Protein AF-A0A917SMG3-F1 (afdb_monomer_lite)

Secondary structure (DSSP, 8-state):
--HHHHHHHHHHHHHHHHHHHHHHHHHHHHHHHHHHHHHHHHHHHHHHHHHHHHHHHHHHHHHHHHHHHHHHTTTS-HHHHHHHHHHHHHHHHHHHHHHHHHHHHHSPPSS-HHHHHHHHHHHHHHHH-

Sequence (129 aa):
MSSTEAGSATSDLLRSLTDTVGALLRQEIGKARDEMTGKARQAGGGLALLGGATALGAMAAGTGAALVLRLFDRFLPPRLAAVVVTAAFSAGAVGLSTAGIRQLRELPPLMPDRTIRDIRDDIDAARQA

pLDDT: mean 86.5, std 11.53, range [49.97, 97.88]

Structure (mmCIF, N/CA/C/O backbone):
data_AF-A0A917SMG3-F1
#
_entry.id   AF-A0A917SMG3-F1
#
loop_
_atom_site.group_PDB
_atom_site.id
_atom_site.type_symbol
_atom_site.label_atom_id
_atom_site.label_alt_id
_atom_site.label_comp_id
_atom_site.label_asym_id
_atom_site.label_entity_id
_atom_site.label_seq_id
_atom_site.pdbx_PDB_ins_code
_atom_site.Cartn_x
_atom_site.Cartn_y
_atom_site.Cartn_z
_atom_site.occupancy
_atom_site.B_iso_or_equiv
_atom_site.auth_seq_id
_atom_site.auth_comp_id
_atom_site.auth_asym_id
_atom_site.auth_atom_id
_atom_site.pdbx_PDB_model_num
ATOM 1 N N . MET A 1 1 ? -44.602 17.290 58.358 1.00 49.97 1 MET A N 1
ATOM 2 C CA . MET A 1 1 ? -43.160 17.211 58.026 1.00 49.97 1 MET A CA 1
ATOM 3 C C . MET A 1 1 ? -42.833 15.907 57.278 1.00 49.97 1 MET A C 1
ATOM 5 O O . MET A 1 1 ? -41.767 15.358 57.488 1.00 49.97 1 MET A O 1
ATOM 9 N N . SER A 1 2 ? -43.709 15.409 56.388 1.00 52.06 2 SER A N 1
ATOM 10 C CA . SER A 1 2 ? -43.557 14.063 55.783 1.00 52.06 2 SER A CA 1
ATOM 11 C C . SER A 1 2 ? -43.309 14.073 54.267 1.00 52.06 2 SER A C 1
ATOM 13 O O . SER A 1 2 ? -43.028 13.036 53.684 1.00 52.06 2 SER A O 1
ATOM 15 N N . SER A 1 3 ? -43.369 15.236 53.614 1.00 54.00 3 SER A N 1
ATOM 16 C CA . SER A 1 3 ? -43.198 15.367 52.158 1.00 54.00 3 SER A CA 1
ATOM 17 C C . SER A 1 3 ? -41.729 15.492 51.721 1.00 54.00 3 SER A C 1
ATOM 19 O O . SER A 1 3 ? -41.426 15.350 50.541 1.00 54.00 3 SER A O 1
ATOM 21 N N . THR A 1 4 ? -40.815 15.757 52.660 1.00 57.03 4 THR A N 1
ATOM 22 C CA . THR A 1 4 ? -39.386 15.989 52.384 1.00 57.03 4 THR A CA 1
ATOM 23 C C . THR A 1 4 ? -38.580 14.683 52.290 1.00 57.03 4 THR A C 1
ATOM 25 O O . THR A 1 4 ? -37.630 14.622 51.518 1.00 57.03 4 THR A O 1
ATOM 28 N N . GLU A 1 5 ? -38.982 13.611 52.986 1.00 59.31 5 GLU A N 1
ATOM 29 C CA . GLU A 1 5 ? -38.285 12.308 52.929 1.00 59.31 5 GLU A CA 1
ATOM 30 C C . GLU A 1 5 ? -38.557 11.529 51.634 1.00 59.31 5 GLU A C 1
ATOM 32 O O . GLU A 1 5 ? -37.645 10.935 51.063 1.00 59.31 5 GLU A O 1
ATOM 37 N N . ALA A 1 6 ? -39.785 11.586 51.103 1.00 62.12 6 ALA A N 1
ATOM 38 C CA . ALA A 1 6 ? -40.131 10.911 49.847 1.00 62.12 6 ALA A CA 1
ATOM 39 C C . ALA A 1 6 ? -39.347 11.470 48.638 1.00 62.12 6 ALA A C 1
ATOM 41 O O . ALA A 1 6 ? -38.980 10.728 47.722 1.00 62.12 6 ALA A O 1
ATOM 42 N N . GLY A 1 7 ? -39.049 12.776 48.655 1.00 65.19 7 GLY A N 1
ATOM 43 C CA . GLY A 1 7 ? -38.216 13.430 47.644 1.00 65.19 7 GLY A CA 1
ATOM 44 C C . GLY A 1 7 ? -36.745 13.005 47.711 1.00 65.19 7 GLY A C 1
ATOM 45 O O . GLY A 1 7 ? -36.126 12.799 46.668 1.00 65.19 7 GLY A O 1
ATOM 46 N N . SER A 1 8 ? -36.201 12.806 48.919 1.00 71.06 8 SER A N 1
ATOM 47 C CA . SER A 1 8 ? -34.814 12.353 49.104 1.00 71.06 8 SER A CA 1
ATOM 48 C C . SER A 1 8 ? -34.636 10.898 48.658 1.00 71.06 8 SER A C 1
ATOM 50 O O . SER A 1 8 ? -33.739 10.628 47.860 1.00 71.06 8 SER A O 1
ATOM 52 N N . ALA A 1 9 ? -35.544 9.997 49.054 1.00 76.94 9 ALA A N 1
ATOM 53 C CA . ALA A 1 9 ? -35.483 8.577 48.697 1.00 76.94 9 ALA A CA 1
ATOM 54 C C . ALA A 1 9 ? -35.582 8.334 47.179 1.00 76.94 9 ALA A C 1
ATOM 56 O O . ALA A 1 9 ? -34.883 7.483 46.627 1.00 76.94 9 ALA A O 1
ATOM 57 N N . THR A 1 10 ? -36.409 9.119 46.478 1.00 82.00 10 THR A N 1
ATOM 58 C CA . THR A 1 10 ? -36.508 9.057 45.010 1.00 82.00 10 THR A CA 1
ATOM 59 C C . THR A 1 10 ? -35.221 9.554 44.342 1.00 82.00 10 THR A C 1
ATOM 61 O O . THR A 1 10 ? -34.782 8.976 43.347 1.00 82.00 10 THR A O 1
ATOM 64 N N . SER A 1 11 ? -34.577 10.587 44.900 1.00 80.88 11 SER A N 1
ATOM 65 C CA . SER A 1 11 ? -33.303 11.101 44.380 1.00 80.88 11 SER A CA 1
ATOM 66 C C . SER A 1 11 ? -32.133 10.131 44.599 1.00 80.88 11 SER A C 1
ATOM 68 O O . SER A 1 11 ? -31.287 9.991 43.714 1.00 80.88 11 SER A O 1
ATOM 70 N N . ASP A 1 12 ? -32.125 9.403 45.721 1.00 80.62 12 ASP A N 1
ATOM 71 C CA . ASP A 1 12 ? -31.085 8.422 46.052 1.00 80.62 12 ASP A CA 1
ATOM 72 C C . ASP A 1 12 ? -31.166 7.172 45.165 1.00 80.62 12 ASP A C 1
ATOM 74 O O . ASP A 1 12 ? -30.139 6.672 44.700 1.00 80.62 12 ASP A O 1
ATOM 78 N N . LEU A 1 13 ? -32.377 6.707 44.837 1.00 85.44 13 LEU A N 1
ATOM 79 C CA . LEU A 1 13 ? -32.584 5.627 43.864 1.00 85.44 13 LEU A CA 1
ATOM 80 C C . LEU A 1 13 ? -32.122 6.027 42.457 1.00 85.44 13 LEU A C 1
ATOM 82 O O . LEU A 1 13 ? -31.454 5.244 41.779 1.00 85.44 13 LEU A O 1
ATOM 86 N N . LEU A 1 14 ? -32.431 7.255 42.029 1.00 84.50 14 LEU A N 1
ATOM 87 C CA . LEU A 1 14 ? -32.002 7.777 40.729 1.00 84.50 14 LEU A CA 1
ATOM 88 C C . LEU A 1 14 ? -30.473 7.876 40.642 1.00 84.50 14 LEU A C 1
ATOM 90 O O . LEU A 1 14 ? -29.874 7.520 39.623 1.00 84.50 14 LEU A O 1
ATOM 94 N N . ARG A 1 15 ? -29.836 8.321 41.729 1.00 82.56 15 ARG A N 1
ATOM 95 C CA . ARG A 1 15 ? -28.379 8.401 41.848 1.00 82.56 15 ARG A CA 1
ATOM 96 C C . ARG A 1 15 ? -27.739 7.010 41.827 1.00 82.56 15 ARG A C 1
ATOM 98 O O . ARG A 1 15 ? -26.821 6.795 41.044 1.00 82.56 15 ARG A O 1
ATOM 105 N N . SER A 1 16 ? -28.280 6.048 42.575 1.00 83.31 16 SER A N 1
ATOM 106 C CA . SER A 1 16 ? -27.791 4.661 42.596 1.00 83.31 16 SER A CA 1
ATOM 107 C C . SER A 1 16 ? -27.931 3.951 41.240 1.00 83.31 16 SER A C 1
ATOM 109 O O . SER A 1 16 ? -27.005 3.260 40.801 1.00 83.31 16 SER A O 1
ATOM 111 N N . LEU A 1 17 ? -29.045 4.161 40.529 1.00 84.19 17 LEU A N 1
ATOM 112 C CA . LEU A 1 17 ? -29.247 3.621 39.181 1.00 84.19 17 LEU A CA 1
ATOM 113 C C . LEU A 1 17 ? -28.251 4.235 38.186 1.00 84.19 17 LEU A C 1
ATOM 115 O O . LEU A 1 17 ? -27.635 3.512 37.405 1.00 84.19 17 LEU A O 1
ATOM 119 N N . THR A 1 18 ? -28.051 5.554 38.251 1.00 86.56 18 THR A N 1
ATOM 120 C CA .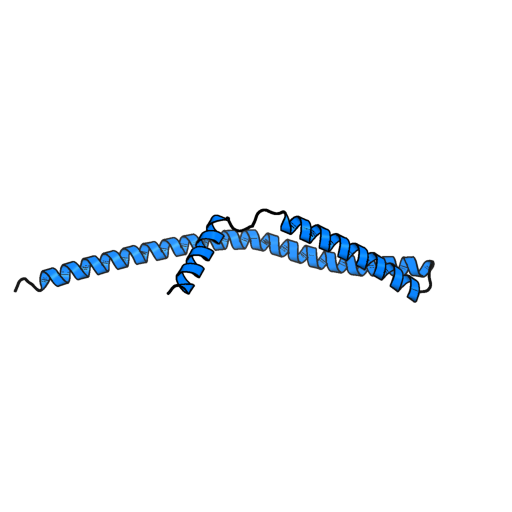 THR A 1 18 ? -27.090 6.272 37.396 1.00 86.56 18 THR A CA 1
ATOM 121 C C . THR A 1 18 ? -25.656 5.808 37.653 1.00 86.56 18 THR A C 1
ATOM 123 O O . THR A 1 18 ? -24.906 5.572 36.704 1.00 86.56 18 THR A O 1
ATOM 126 N N . ASP A 1 19 ? -25.286 5.603 38.917 1.00 87.88 19 ASP A N 1
ATOM 127 C CA . ASP A 1 19 ? -23.966 5.095 39.294 1.00 87.88 19 ASP A CA 1
ATOM 128 C C . ASP A 1 19 ? -23.758 3.648 38.818 1.00 87.88 19 ASP A C 1
ATOM 130 O O . ASP A 1 19 ? -22.692 3.319 38.293 1.00 87.88 19 ASP A O 1
ATOM 134 N N . THR A 1 20 ? -24.787 2.800 38.904 1.00 85.19 20 THR A N 1
ATOM 135 C CA . THR A 1 20 ? -24.730 1.401 38.440 1.00 85.19 20 THR A CA 1
ATOM 136 C C . THR A 1 20 ? -24.607 1.311 36.918 1.00 85.19 20 THR A C 1
ATOM 138 O O . THR A 1 20 ? -23.744 0.597 36.403 1.00 85.19 20 THR A O 1
ATOM 141 N N . VAL A 1 21 ? -25.421 2.075 36.181 1.00 86.88 21 VAL A N 1
ATOM 142 C CA . VAL A 1 21 ? -25.337 2.159 34.714 1.00 86.88 21 VAL A CA 1
ATOM 143 C C . VAL A 1 21 ? -23.982 2.732 34.292 1.00 86.88 21 VAL A C 1
ATOM 145 O O . VAL A 1 21 ? -23.343 2.203 33.383 1.00 86.88 21 VAL A O 1
ATOM 148 N N . GLY A 1 22 ? -23.486 3.756 34.991 1.00 90.88 22 GLY A N 1
ATOM 149 C CA . GLY A 1 22 ? -22.168 4.336 34.744 1.00 90.88 22 GLY A CA 1
ATOM 150 C C . GLY A 1 22 ? -21.003 3.386 35.049 1.00 90.88 22 GLY A C 1
ATOM 151 O O . GLY A 1 22 ? -19.952 3.490 34.409 1.00 90.88 22 GLY A O 1
ATOM 152 N N . ALA A 1 23 ? -21.157 2.470 36.008 1.00 89.75 23 ALA A N 1
ATOM 153 C CA . ALA A 1 23 ? -20.173 1.431 36.309 1.00 89.75 23 ALA A CA 1
ATOM 154 C C . ALA A 1 23 ? -20.155 0.338 35.227 1.00 89.75 23 ALA A C 1
ATOM 156 O O . ALA A 1 23 ? -19.084 0.002 34.718 1.00 89.75 23 ALA A O 1
ATOM 157 N N . LEU A 1 24 ? -21.331 -0.140 34.808 1.00 91.62 24 LEU A N 1
ATOM 158 C CA . LEU A 1 24 ? -21.485 -1.103 33.711 1.00 91.62 24 LEU A CA 1
ATOM 159 C C . LEU A 1 24 ? -20.918 -0.563 32.396 1.00 91.62 24 LEU A C 1
ATOM 161 O O . LEU A 1 24 ? -20.173 -1.256 31.706 1.00 91.62 24 LEU A O 1
ATOM 165 N N . LEU A 1 25 ? -21.207 0.700 32.074 1.00 92.44 25 LEU A N 1
ATOM 166 C CA . LEU A 1 25 ? -20.725 1.319 30.842 1.00 92.44 25 LEU A CA 1
ATOM 167 C C . LEU A 1 25 ? -19.193 1.392 30.810 1.00 92.44 25 LEU A C 1
ATOM 169 O O . LEU A 1 25 ? -18.574 1.077 29.798 1.00 92.44 25 LEU A O 1
ATOM 173 N N . ARG A 1 26 ? -18.561 1.758 31.932 1.00 93.38 26 ARG A N 1
ATOM 174 C CA . ARG A 1 26 ? -17.094 1.770 32.052 1.00 93.38 26 ARG A CA 1
ATOM 175 C C . ARG A 1 26 ? -16.491 0.379 31.893 1.00 93.38 26 ARG A C 1
ATOM 177 O O . ARG A 1 26 ? -15.435 0.253 31.275 1.00 93.38 26 ARG A O 1
ATOM 184 N N . GLN A 1 27 ? -17.155 -0.645 32.418 1.00 94.12 27 GLN A N 1
ATOM 185 C CA . GLN A 1 27 ? -16.721 -2.030 32.274 1.00 94.12 27 GLN A CA 1
ATOM 186 C C . GLN A 1 27 ? -16.803 -2.500 30.816 1.00 94.12 27 GLN A C 1
ATOM 188 O O . GLN A 1 27 ? -15.833 -3.061 30.304 1.00 94.12 27 GLN A O 1
ATOM 193 N N . GLU A 1 28 ? -17.912 -2.224 30.130 1.00 93.00 28 GLU A N 1
ATOM 194 C CA . GLU A 1 28 ? -18.095 -2.633 28.735 1.00 93.00 28 GLU A CA 1
ATOM 195 C C . GLU A 1 28 ? -17.147 -1.873 27.797 1.00 93.00 28 GLU A C 1
ATOM 197 O O . GLU A 1 28 ? -16.544 -2.474 26.910 1.00 93.00 28 GLU A O 1
ATOM 202 N N . ILE A 1 29 ? -16.913 -0.577 28.051 1.00 94.00 29 ILE A N 1
ATOM 203 C CA . ILE A 1 29 ? -15.891 0.210 27.341 1.00 94.00 29 ILE A CA 1
ATOM 204 C C . ILE A 1 29 ? -14.496 -0.382 27.571 1.00 94.00 29 ILE A C 1
ATOM 206 O O . ILE A 1 29 ? -13.716 -0.485 26.625 1.00 94.00 29 ILE A O 1
ATOM 210 N N . GLY A 1 30 ? -14.170 -0.784 28.804 1.00 94.25 30 GLY A N 1
ATOM 211 C CA . GLY A 1 30 ? -12.898 -1.437 29.118 1.00 94.25 30 GLY A CA 1
ATOM 212 C C . GLY A 1 30 ? -12.712 -2.732 28.328 1.00 94.25 30 GLY A C 1
ATOM 213 O O . GLY A 1 30 ? -11.704 -2.907 27.645 1.00 94.25 30 GLY A O 1
ATOM 214 N N . LYS A 1 31 ? -13.731 -3.593 28.327 1.00 93.50 31 LYS A N 1
ATOM 215 C CA . LYS A 1 31 ? -13.721 -4.863 27.595 1.00 93.50 31 LYS A CA 1
ATOM 216 C C . LYS A 1 31 ? -13.616 -4.664 26.080 1.00 93.50 31 LYS A C 1
ATOM 218 O O . LYS A 1 31 ? -12.797 -5.314 25.431 1.00 93.50 31 LYS A O 1
ATOM 223 N N . ALA A 1 32 ? -14.395 -3.736 25.523 1.00 93.44 32 ALA A N 1
ATOM 224 C CA . ALA A 1 32 ? -14.329 -3.383 24.109 1.00 93.44 32 ALA A CA 1
ATOM 225 C C . ALA A 1 32 ? -12.943 -2.839 23.736 1.00 93.44 32 ALA A C 1
ATOM 227 O O . ALA A 1 32 ? -12.394 -3.209 22.699 1.00 93.44 32 ALA A O 1
ATOM 228 N N . ARG A 1 33 ? -12.338 -2.010 24.596 1.00 92.56 33 ARG A N 1
ATOM 229 C CA . ARG A 1 33 ? -10.985 -1.481 24.388 1.00 92.56 33 ARG A CA 1
ATOM 230 C C . ARG A 1 33 ? -9.940 -2.592 24.359 1.00 92.56 33 ARG A C 1
ATOM 232 O O . ARG A 1 33 ? -9.069 -2.564 23.488 1.00 92.56 33 ARG A O 1
ATOM 239 N N . ASP A 1 34 ? -10.022 -3.556 25.265 1.00 94.38 34 ASP A N 1
ATOM 240 C CA . ASP A 1 34 ? -9.079 -4.675 25.317 1.00 94.38 34 ASP A CA 1
ATOM 241 C C . ASP A 1 34 ? -9.215 -5.575 24.083 1.00 94.38 34 ASP A C 1
ATOM 243 O O . ASP A 1 34 ? -8.213 -5.899 23.437 1.00 94.38 34 ASP A O 1
ATOM 247 N N . GLU A 1 35 ? -10.448 -5.897 23.679 1.00 92.50 35 GLU A N 1
ATOM 248 C CA . GLU A 1 35 ? -10.705 -6.688 22.472 1.00 92.50 35 GLU A CA 1
ATOM 249 C C . GLU A 1 35 ? -10.251 -5.952 21.202 1.00 92.50 35 GLU A C 1
ATOM 251 O O . GLU A 1 35 ? -9.568 -6.535 20.352 1.00 92.50 35 GLU A O 1
ATOM 256 N N . MET A 1 36 ? -10.565 -4.658 21.079 1.00 92.44 36 MET A N 1
ATOM 257 C CA . MET A 1 36 ? -10.115 -3.833 19.956 1.00 92.44 36 MET A CA 1
ATOM 258 C C . MET A 1 36 ? -8.593 -3.718 19.919 1.00 92.44 36 MET A C 1
ATOM 260 O O . MET A 1 36 ? -8.015 -3.793 18.838 1.00 92.44 36 MET A O 1
ATOM 264 N N . THR A 1 37 ? -7.926 -3.589 21.066 1.00 90.12 37 THR A N 1
ATOM 265 C CA . THR A 1 37 ? -6.457 -3.529 21.134 1.00 90.12 37 THR A CA 1
ATOM 266 C C . THR A 1 37 ? -5.835 -4.863 20.723 1.00 90.12 37 THR A C 1
ATOM 268 O O . THR A 1 37 ? -4.862 -4.878 19.966 1.00 90.12 37 THR A O 1
ATOM 271 N N . GLY A 1 38 ? -6.417 -5.988 21.152 1.00 88.56 38 GLY A N 1
ATOM 272 C CA . GLY A 1 38 ? -6.011 -7.326 20.716 1.00 88.56 38 GLY A CA 1
ATOM 273 C C . GLY A 1 38 ? -6.141 -7.504 19.201 1.00 88.56 38 GLY A C 1
ATOM 274 O O . GLY A 1 38 ? -5.164 -7.857 18.533 1.00 88.56 38 GLY A O 1
ATOM 275 N N . LYS A 1 39 ? -7.310 -7.161 18.641 1.00 87.81 39 LYS A N 1
ATOM 276 C CA . LYS A 1 39 ? -7.569 -7.192 17.191 1.00 87.81 39 LYS A CA 1
ATOM 277 C C . LYS A 1 39 ? -6.641 -6.253 16.422 1.00 87.81 39 LYS A C 1
ATOM 279 O O . LYS A 1 39 ? -6.079 -6.655 15.407 1.00 87.81 39 LYS A O 1
ATOM 284 N N . ALA A 1 40 ? -6.422 -5.036 16.919 1.00 87.31 40 ALA A N 1
ATOM 285 C CA . ALA A 1 40 ? -5.536 -4.055 16.301 1.00 87.31 40 ALA A CA 1
ATOM 286 C C . ALA A 1 40 ? -4.078 -4.521 16.297 1.00 87.31 40 ALA A C 1
ATOM 288 O O . ALA A 1 40 ? -3.378 -4.322 15.310 1.00 87.31 40 ALA A O 1
ATOM 289 N N . ARG A 1 41 ? -3.610 -5.179 17.362 1.00 87.62 41 ARG A N 1
ATOM 290 C CA . ARG A 1 41 ? -2.238 -5.699 17.438 1.00 87.62 41 ARG A CA 1
ATOM 291 C C . ARG A 1 41 ? -2.033 -6.893 16.505 1.00 87.62 41 ARG A C 1
ATOM 293 O O . ARG A 1 41 ? -1.006 -6.965 15.832 1.00 87.62 41 ARG A O 1
ATOM 300 N N . GLN A 1 42 ? -3.021 -7.784 16.421 1.00 87.00 42 GLN A N 1
ATOM 301 C CA . GLN A 1 42 ? -2.998 -8.922 15.502 1.00 87.00 42 GLN A CA 1
ATOM 302 C C . GLN A 1 42 ? -3.066 -8.471 14.034 1.00 87.00 42 GLN A C 1
ATOM 304 O O . GLN A 1 42 ? -2.252 -8.905 13.220 1.00 87.00 42 GLN A O 1
ATOM 309 N N . ALA A 1 43 ? -3.977 -7.553 13.703 1.00 88.94 43 ALA A N 1
ATOM 310 C CA . ALA A 1 43 ? -4.077 -6.972 12.365 1.00 88.94 43 ALA A CA 1
ATOM 311 C C . ALA A 1 43 ? -2.852 -6.106 12.021 1.00 88.94 43 ALA A C 1
ATOM 313 O O . ALA A 1 43 ? -2.355 -6.151 10.897 1.00 88.94 43 ALA A O 1
ATOM 314 N N . GLY A 1 44 ? -2.324 -5.362 12.995 1.00 88.25 44 GLY A N 1
ATOM 315 C CA . GLY A 1 44 ? -1.181 -4.465 12.836 1.00 88.25 44 GLY A CA 1
ATOM 316 C C . GLY A 1 44 ? 0.099 -5.188 12.429 1.00 88.25 44 GLY A C 1
ATOM 317 O O . GLY A 1 44 ? 0.817 -4.700 11.561 1.00 88.25 44 GLY A O 1
ATOM 318 N N . GLY A 1 45 ? 0.356 -6.381 12.979 1.00 92.38 45 GLY A N 1
ATOM 319 C CA . GLY A 1 45 ? 1.484 -7.215 12.550 1.00 92.38 45 GLY A CA 1
ATOM 320 C C . GLY A 1 45 ? 1.380 -7.629 11.078 1.00 92.38 45 GLY A C 1
ATOM 321 O O . GLY A 1 45 ? 2.344 -7.492 10.326 1.00 92.38 45 GLY A O 1
ATOM 322 N N . GLY A 1 46 ? 0.192 -8.060 10.644 1.00 88.25 46 GLY A N 1
ATOM 323 C CA . GLY A 1 46 ? -0.070 -8.393 9.241 1.00 88.25 46 GLY A CA 1
ATOM 324 C C . GLY A 1 46 ? 0.093 -7.188 8.312 1.00 88.25 46 GLY A C 1
ATOM 325 O O . GLY A 1 46 ? 0.779 -7.281 7.297 1.00 88.25 46 GLY A O 1
ATOM 326 N N . LEU A 1 47 ? -0.462 -6.033 8.688 1.00 93.44 47 LEU A N 1
ATOM 327 C CA . LEU A 1 47 ? -0.321 -4.786 7.930 1.00 93.44 47 LEU A CA 1
ATOM 328 C C . LEU A 1 47 ? 1.139 -4.325 7.827 1.00 93.44 47 LEU A C 1
ATOM 330 O O . LEU A 1 47 ? 1.557 -3.879 6.761 1.00 93.44 47 LEU A O 1
ATOM 334 N N . ALA A 1 48 ? 1.932 -4.474 8.891 1.00 92.38 48 ALA A N 1
ATOM 335 C CA . ALA A 1 48 ? 3.355 -4.144 8.871 1.00 92.38 48 ALA A CA 1
ATOM 336 C C . ALA A 1 48 ? 4.138 -5.045 7.902 1.00 92.38 48 ALA A C 1
ATOM 338 O O . ALA A 1 48 ? 4.946 -4.547 7.116 1.00 92.38 48 ALA A O 1
ATOM 339 N N . LEU A 1 49 ? 3.866 -6.355 7.908 1.00 95.56 49 LEU A N 1
ATOM 340 C CA . LEU A 1 49 ? 4.478 -7.300 6.968 1.00 95.56 49 LEU A CA 1
ATOM 341 C C . LEU A 1 49 ? 4.086 -6.991 5.520 1.00 95.56 49 LEU A C 1
ATOM 343 O O . LEU A 1 49 ? 4.955 -6.961 4.651 1.00 95.56 49 LEU A O 1
ATOM 347 N N . LEU A 1 50 ? 2.807 -6.709 5.259 1.00 95.12 50 LEU A N 1
ATOM 348 C CA . LEU A 1 50 ? 2.335 -6.314 3.928 1.00 95.12 50 LEU A CA 1
ATOM 349 C C . LEU A 1 50 ? 2.951 -4.984 3.475 1.00 95.12 50 LEU A C 1
ATOM 351 O O . LEU A 1 50 ? 3.334 -4.854 2.312 1.00 95.12 50 LEU A O 1
ATOM 355 N N . GLY A 1 51 ? 3.112 -4.023 4.386 1.00 96.00 51 GLY A N 1
ATOM 356 C CA . GLY A 1 51 ? 3.821 -2.772 4.121 1.00 96.00 51 GLY A CA 1
ATOM 357 C C . GLY A 1 51 ? 5.281 -3.014 3.729 1.00 96.00 51 GLY A C 1
ATOM 358 O O . GLY A 1 51 ? 5.736 -2.517 2.698 1.00 96.00 51 GLY A O 1
ATOM 359 N N . GLY A 1 52 ? 5.996 -3.845 4.493 1.00 97.12 52 GLY A N 1
ATOM 360 C CA . GLY A 1 52 ? 7.375 -4.236 4.189 1.00 97.12 52 GLY A CA 1
ATOM 361 C C . GLY A 1 52 ? 7.506 -4.986 2.858 1.00 97.12 52 GLY A C 1
ATOM 362 O O . GLY A 1 52 ? 8.370 -4.657 2.045 1.00 97.12 52 GLY A O 1
ATOM 363 N N . ALA A 1 53 ? 6.612 -5.941 2.593 1.00 96.44 53 ALA A N 1
ATOM 364 C CA . ALA A 1 53 ? 6.566 -6.677 1.332 1.00 96.44 53 ALA A CA 1
ATOM 365 C C . ALA A 1 53 ? 6.290 -5.752 0.138 1.00 96.44 53 ALA A C 1
ATOM 367 O O . ALA A 1 53 ? 6.928 -5.890 -0.902 1.00 96.44 53 ALA A O 1
ATOM 368 N N . THR A 1 54 ? 5.400 -4.770 0.301 1.00 96.50 54 THR A N 1
ATOM 369 C CA . THR A 1 54 ? 5.118 -3.760 -0.730 1.00 96.50 54 THR A CA 1
ATOM 370 C C . THR A 1 54 ? 6.353 -2.909 -1.022 1.00 96.50 54 THR A C 1
ATOM 372 O O . THR A 1 54 ? 6.689 -2.701 -2.186 1.00 96.50 54 THR A O 1
ATOM 375 N N . ALA A 1 55 ? 7.073 -2.461 0.011 1.00 97.75 55 ALA A N 1
ATOM 376 C CA . ALA A 1 55 ? 8.293 -1.671 -0.155 1.00 97.75 55 ALA A CA 1
ATOM 377 C C . ALA A 1 55 ? 9.403 -2.459 -0.874 1.00 97.75 55 ALA A C 1
ATOM 379 O O . ALA A 1 55 ? 9.979 -1.972 -1.849 1.00 97.75 55 ALA A O 1
ATOM 380 N N . LEU A 1 56 ? 9.669 -3.695 -0.440 1.00 97.88 56 LEU A N 1
ATOM 381 C CA . LEU A 1 56 ? 10.649 -4.573 -1.088 1.00 97.88 56 LEU A CA 1
ATOM 382 C C . LEU A 1 56 ? 10.233 -4.928 -2.520 1.00 97.88 56 LEU A C 1
ATOM 384 O O . LEU A 1 56 ? 11.064 -4.898 -3.426 1.00 97.88 56 LEU A O 1
ATOM 388 N N . GLY A 1 57 ? 8.947 -5.203 -2.739 1.00 97.06 57 GLY A N 1
ATOM 389 C CA . GLY A 1 57 ? 8.381 -5.455 -4.061 1.00 97.06 57 GLY A CA 1
ATOM 390 C C . GLY A 1 57 ? 8.553 -4.264 -5.005 1.00 97.06 57 GLY A C 1
ATOM 391 O O . GLY A 1 57 ? 8.939 -4.455 -6.155 1.00 97.06 57 GLY A O 1
ATOM 392 N N . ALA A 1 58 ? 8.359 -3.034 -4.520 1.00 95.62 58 ALA A N 1
ATOM 393 C CA . ALA A 1 58 ? 8.581 -1.822 -5.306 1.00 95.62 58 ALA A CA 1
ATOM 394 C C . ALA A 1 58 ? 10.060 -1.643 -5.691 1.00 95.62 58 ALA A C 1
ATOM 396 O O . ALA A 1 58 ? 10.362 -1.329 -6.844 1.00 95.62 58 ALA A O 1
ATOM 397 N N . MET A 1 59 ? 10.989 -1.900 -4.762 1.00 97.06 59 MET A N 1
ATOM 398 C CA . MET A 1 59 ? 12.426 -1.873 -5.066 1.00 97.06 59 MET A CA 1
ATOM 399 C C . MET A 1 59 ? 12.806 -2.941 -6.097 1.00 97.06 59 MET A C 1
ATOM 401 O O . MET A 1 59 ? 13.506 -2.632 -7.060 1.00 97.06 59 MET A O 1
ATOM 405 N N . ALA A 1 60 ? 12.314 -4.172 -5.930 1.00 97.12 60 ALA A N 1
ATOM 406 C CA . ALA A 1 60 ? 12.549 -5.270 -6.866 1.00 97.12 60 ALA A CA 1
ATOM 407 C C . ALA A 1 60 ? 11.960 -4.985 -8.258 1.00 97.12 60 ALA A C 1
ATOM 409 O O . ALA A 1 60 ? 12.593 -5.281 -9.270 1.00 97.12 60 ALA A O 1
ATOM 410 N N . ALA A 1 61 ? 10.780 -4.364 -8.328 1.00 95.19 61 ALA A N 1
ATOM 411 C CA . ALA A 1 61 ? 10.181 -3.940 -9.590 1.00 95.19 61 ALA A CA 1
ATOM 412 C C . ALA A 1 61 ? 11.032 -2.867 -10.288 1.00 95.19 61 ALA A C 1
ATOM 414 O O . ALA A 1 61 ? 11.270 -2.963 -11.491 1.00 95.19 61 ALA A O 1
ATOM 415 N N . GLY A 1 62 ? 11.542 -1.881 -9.542 1.00 95.19 62 GLY A N 1
ATOM 416 C CA . GLY A 1 62 ? 12.413 -0.834 -10.082 1.00 95.19 62 GLY A CA 1
ATOM 417 C C . GLY A 1 62 ? 13.744 -1.376 -10.611 1.00 95.19 62 GLY A C 1
ATOM 418 O O . GLY A 1 62 ? 14.133 -1.076 -11.743 1.00 95.19 62 GLY A O 1
ATOM 419 N N . THR A 1 63 ? 14.432 -2.215 -9.831 1.00 96.12 63 THR A N 1
ATOM 420 C CA . THR A 1 63 ? 15.697 -2.835 -10.264 1.00 96.12 63 THR A CA 1
ATOM 421 C C . THR A 1 63 ? 15.483 -3.823 -11.411 1.00 96.12 63 THR A C 1
ATOM 423 O O . THR A 1 63 ? 16.277 -3.847 -12.352 1.00 96.12 63 THR A O 1
ATOM 426 N N . GLY A 1 64 ? 14.379 -4.574 -11.396 1.00 96.12 64 GLY A N 1
ATOM 427 C CA . GLY A 1 64 ? 13.971 -5.458 -12.486 1.00 96.12 64 GLY A CA 1
ATOM 428 C C . GLY A 1 64 ? 13.680 -4.705 -13.786 1.00 96.12 64 GLY A C 1
ATOM 429 O O . GLY A 1 64 ? 14.166 -5.104 -14.843 1.00 96.12 64 GLY A O 1
ATOM 430 N N . ALA A 1 65 ? 12.962 -3.580 -13.727 1.00 94.38 65 ALA A N 1
ATOM 431 C CA . ALA A 1 65 ? 12.717 -2.739 -14.899 1.00 94.38 65 ALA A CA 1
ATOM 432 C C . ALA A 1 65 ? 14.027 -2.201 -15.498 1.00 94.38 65 ALA A C 1
ATOM 434 O O . ALA A 1 65 ? 14.212 -2.241 -16.715 1.00 94.38 65 ALA A O 1
ATOM 435 N N . ALA A 1 66 ? 14.969 -1.769 -14.652 1.00 94.25 66 ALA A N 1
ATOM 436 C CA . ALA A 1 66 ? 16.295 -1.348 -15.100 1.00 94.25 66 ALA A CA 1
ATOM 437 C C . ALA A 1 66 ? 17.079 -2.499 -15.758 1.00 94.25 66 ALA A C 1
ATOM 439 O O . ALA A 1 66 ? 17.717 -2.290 -16.791 1.00 94.25 66 ALA A O 1
ATOM 440 N N . LEU A 1 67 ? 17.007 -3.716 -15.206 1.00 96.06 67 LEU A N 1
ATOM 441 C CA . LEU A 1 67 ? 17.634 -4.903 -15.792 1.00 96.06 67 LEU A CA 1
ATOM 442 C C . LEU A 1 67 ? 17.050 -5.231 -17.174 1.00 96.06 67 LEU A C 1
ATOM 444 O O . LEU A 1 67 ? 17.807 -5.443 -18.120 1.00 96.06 67 LEU A O 1
ATOM 448 N N . VAL A 1 68 ? 15.721 -5.236 -17.304 1.00 94.88 68 VAL A N 1
ATOM 449 C CA . VAL A 1 68 ? 15.034 -5.484 -18.582 1.00 94.88 68 VAL A CA 1
ATOM 450 C C . VAL A 1 68 ? 15.428 -4.432 -19.616 1.00 94.88 68 VAL A C 1
ATOM 452 O O . VAL A 1 68 ? 15.759 -4.784 -20.747 1.00 94.88 68 VAL A O 1
ATOM 455 N N . LEU A 1 69 ? 15.468 -3.156 -19.227 1.00 94.88 69 LEU A N 1
ATOM 456 C CA . LEU A 1 69 ? 15.901 -2.077 -20.111 1.00 94.88 69 LEU A CA 1
ATOM 457 C C . LEU A 1 69 ? 17.330 -2.298 -20.624 1.00 94.88 69 LEU A C 1
ATOM 459 O O . LEU A 1 69 ? 17.558 -2.287 -21.831 1.00 94.88 69 LEU A O 1
ATOM 463 N N . ARG A 1 70 ? 18.275 -2.591 -19.722 1.00 93.31 70 ARG A N 1
ATOM 464 C CA . ARG A 1 70 ? 19.675 -2.866 -20.091 1.00 93.31 70 ARG A CA 1
ATOM 465 C C . ARG A 1 70 ? 19.827 -4.097 -20.976 1.00 93.31 70 ARG A C 1
ATOM 467 O O . ARG A 1 70 ? 20.740 -4.148 -21.795 1.00 93.31 70 ARG A O 1
ATOM 474 N N . LEU A 1 71 ? 18.951 -5.086 -20.824 1.00 94.12 71 LEU A N 1
ATOM 475 C CA . LEU A 1 71 ? 18.939 -6.253 -21.698 1.00 94.12 71 LEU A CA 1
ATOM 476 C C . LEU A 1 71 ? 18.481 -5.878 -23.116 1.00 94.12 71 LEU A C 1
ATOM 478 O O . LEU A 1 71 ? 19.076 -6.337 -24.089 1.00 94.12 71 LEU A O 1
ATOM 482 N N . PHE A 1 72 ? 17.471 -5.012 -23.234 1.00 91.38 72 PHE A N 1
ATOM 483 C CA . PHE A 1 72 ? 16.962 -4.519 -24.517 1.00 91.38 72 PHE A CA 1
ATOM 484 C C . PHE A 1 72 ? 17.923 -3.556 -25.223 1.00 91.38 72 PHE A C 1
ATOM 486 O O . PHE A 1 72 ? 17.973 -3.571 -26.453 1.00 91.38 72 PHE A O 1
ATOM 493 N N . ASP A 1 73 ? 18.741 -2.801 -24.485 1.00 92.56 73 ASP A N 1
ATOM 494 C CA . ASP A 1 73 ? 19.797 -1.946 -25.056 1.00 92.56 73 ASP A CA 1
ATOM 495 C C . ASP A 1 73 ? 20.801 -2.732 -25.924 1.00 92.56 73 ASP A C 1
ATOM 497 O O . ASP A 1 73 ? 21.458 -2.162 -26.794 1.00 92.56 73 ASP A O 1
ATOM 501 N N . ARG A 1 74 ? 20.922 -4.056 -25.732 1.00 92.00 74 ARG A N 1
ATOM 502 C CA . ARG A 1 74 ? 21.767 -4.915 -26.580 1.00 92.00 74 ARG A CA 1
ATOM 503 C C . AR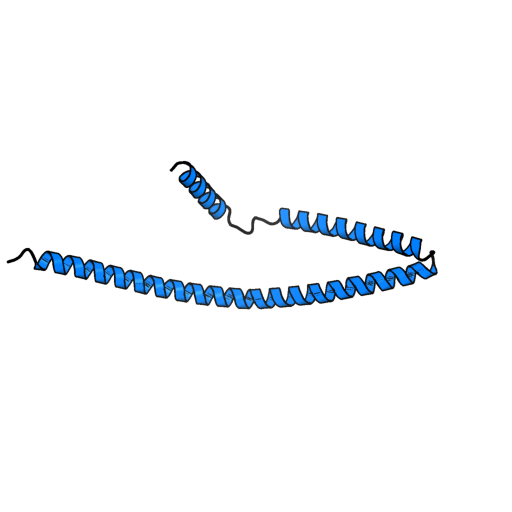G A 1 74 ? 21.175 -5.161 -27.973 1.00 92.00 74 ARG A C 1
ATOM 505 O O . ARG A 1 74 ? 21.912 -5.531 -28.884 1.00 92.00 74 ARG A O 1
ATOM 512 N N . PHE A 1 75 ? 19.866 -4.983 -28.134 1.00 92.06 75 PHE A N 1
ATOM 513 C CA . PHE A 1 75 ? 19.131 -5.303 -29.360 1.00 92.06 75 PHE A CA 1
ATOM 514 C C . PHE A 1 75 ? 18.534 -4.064 -30.042 1.00 92.06 75 PHE A C 1
ATOM 516 O O . PHE A 1 75 ? 18.336 -4.080 -31.255 1.00 92.06 75 PHE A O 1
ATOM 523 N N . LEU A 1 76 ? 18.239 -2.999 -29.290 1.00 90.50 76 LEU A N 1
ATOM 524 C CA . LEU A 1 76 ? 17.632 -1.766 -29.792 1.00 90.50 76 LEU A CA 1
ATOM 525 C C . LEU A 1 76 ? 18.438 -0.525 -29.377 1.00 90.50 76 LEU A C 1
ATOM 527 O O . LEU A 1 76 ? 19.099 -0.532 -28.342 1.00 90.50 76 LEU A O 1
ATOM 531 N N . PRO A 1 77 ? 18.319 0.591 -30.123 1.00 92.06 77 PRO A N 1
ATOM 532 C CA . PRO A 1 77 ? 18.776 1.892 -29.654 1.00 92.06 77 PRO A CA 1
ATOM 533 C C . PRO A 1 77 ? 18.139 2.253 -28.299 1.00 92.06 77 PRO A C 1
ATOM 535 O O . PRO A 1 77 ? 16.932 2.034 -28.136 1.00 92.06 77 PRO A O 1
ATOM 538 N N . PRO A 1 78 ? 18.866 2.917 -27.380 1.00 90.38 78 PRO A N 1
ATOM 539 C CA . PRO A 1 78 ? 18.401 3.136 -26.004 1.00 90.38 78 PRO A CA 1
ATOM 540 C C . PRO A 1 78 ? 17.038 3.831 -25.888 1.00 90.38 78 PRO A C 1
ATOM 542 O O . PRO A 1 78 ? 16.232 3.529 -25.012 1.00 90.38 78 PRO A O 1
ATOM 545 N N . ARG A 1 79 ? 16.734 4.751 -26.815 1.00 91.31 79 ARG A N 1
ATOM 546 C CA . ARG A 1 79 ? 15.441 5.455 -26.847 1.00 91.31 79 ARG A CA 1
ATOM 547 C C . ARG A 1 79 ? 14.279 4.513 -27.170 1.00 91.31 79 ARG A C 1
ATOM 549 O O . ARG A 1 79 ? 13.225 4.618 -26.556 1.00 91.31 79 ARG A O 1
ATOM 556 N N . LEU A 1 80 ? 14.469 3.601 -28.125 1.00 93.88 80 LEU A N 1
ATOM 557 C CA . LEU A 1 80 ? 13.441 2.638 -28.522 1.00 93.88 80 LEU A CA 1
ATOM 558 C C . LEU A 1 80 ? 13.286 1.539 -27.471 1.00 93.88 80 LEU A C 1
ATOM 560 O O . LEU A 1 80 ? 12.158 1.175 -27.149 1.00 93.88 80 LEU A O 1
ATOM 564 N N . ALA A 1 81 ? 14.396 1.072 -26.889 1.00 91.38 81 ALA A N 1
ATOM 565 C CA . ALA A 1 81 ? 14.376 0.142 -25.764 1.00 91.38 81 ALA A CA 1
ATOM 566 C C . ALA A 1 81 ? 13.545 0.703 -24.599 1.00 91.38 81 ALA A C 1
ATOM 568 O O . ALA A 1 81 ? 12.634 0.030 -24.118 1.00 91.38 81 ALA A O 1
ATOM 569 N N . ALA A 1 82 ? 13.778 1.965 -24.217 1.00 90.81 82 ALA A N 1
ATOM 570 C CA . ALA A 1 82 ? 13.006 2.634 -23.173 1.00 90.81 82 ALA A CA 1
ATOM 571 C C . ALA A 1 82 ? 11.506 2.680 -23.494 1.00 90.81 82 ALA A C 1
ATOM 573 O O . ALA A 1 82 ? 10.702 2.254 -22.671 1.00 90.81 82 ALA A O 1
ATOM 574 N N . VAL A 1 83 ? 11.122 3.118 -24.699 1.00 95.69 83 VAL A N 1
ATOM 575 C CA . VAL A 1 83 ? 9.704 3.193 -25.097 1.00 95.69 83 VAL A CA 1
ATOM 576 C C . VAL A 1 83 ? 9.032 1.818 -25.061 1.00 95.69 83 VAL A C 1
ATOM 578 O O . VAL A 1 83 ? 7.935 1.697 -24.520 1.00 95.69 83 VAL A O 1
ATOM 581 N N . VAL A 1 84 ? 9.682 0.779 -25.593 1.00 94.56 84 VAL A N 1
ATOM 582 C CA . VAL A 1 84 ? 9.124 -0.584 -25.634 1.00 94.56 84 VAL A CA 1
ATOM 583 C C . VAL A 1 84 ? 8.960 -1.154 -24.230 1.00 94.56 84 VAL A C 1
ATOM 585 O O . VAL A 1 84 ? 7.893 -1.670 -23.895 1.00 94.56 84 VAL A O 1
ATOM 588 N N . VAL A 1 85 ? 9.990 -1.035 -23.393 1.00 94.19 85 VAL A N 1
ATOM 589 C CA . VAL A 1 85 ? 9.950 -1.545 -22.021 1.00 94.19 85 VAL A CA 1
ATOM 590 C C . VAL A 1 85 ? 8.895 -0.790 -21.215 1.00 94.19 85 VAL A C 1
ATOM 592 O O . VAL A 1 85 ? 8.043 -1.423 -20.594 1.00 94.19 85 VAL A O 1
ATOM 595 N N . THR A 1 86 ? 8.861 0.543 -21.285 1.00 94.19 86 THR A N 1
ATOM 596 C CA . THR A 1 86 ? 7.824 1.342 -20.618 1.00 94.19 86 THR A CA 1
ATOM 597 C C . THR A 1 86 ? 6.425 0.944 -21.080 1.00 94.19 86 THR A C 1
ATOM 599 O O . THR A 1 86 ? 5.568 0.702 -20.234 1.00 94.19 86 THR A O 1
ATOM 602 N N . ALA A 1 87 ? 6.192 0.794 -22.387 1.00 96.62 87 ALA A N 1
ATOM 603 C CA . ALA A 1 87 ? 4.893 0.374 -22.908 1.00 96.62 87 ALA A CA 1
ATOM 604 C C . ALA A 1 87 ? 4.475 -1.014 -2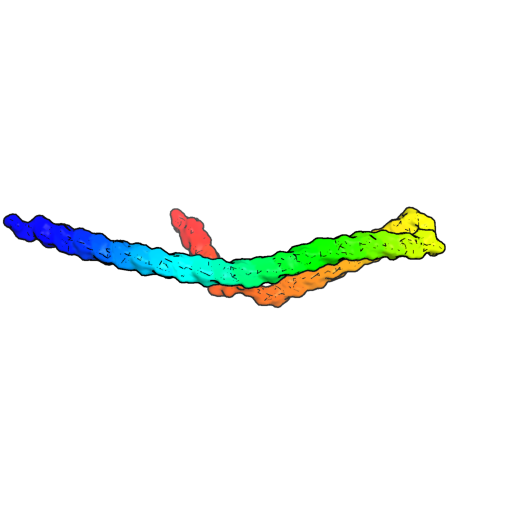2.387 1.00 96.62 87 ALA A C 1
ATOM 606 O O . ALA A 1 87 ? 3.321 -1.197 -21.994 1.00 96.62 87 ALA A O 1
ATOM 607 N N . ALA A 1 88 ? 5.407 -1.970 -22.321 1.00 95.88 88 ALA A N 1
ATOM 608 C CA . ALA A 1 88 ? 5.143 -3.309 -21.797 1.00 95.88 88 ALA A CA 1
ATOM 609 C C . ALA A 1 88 ? 4.763 -3.284 -20.306 1.00 95.88 88 ALA A C 1
ATOM 611 O O . ALA A 1 88 ? 3.750 -3.871 -19.914 1.00 95.88 88 ALA A O 1
ATOM 612 N N . PHE A 1 89 ? 5.521 -2.556 -19.478 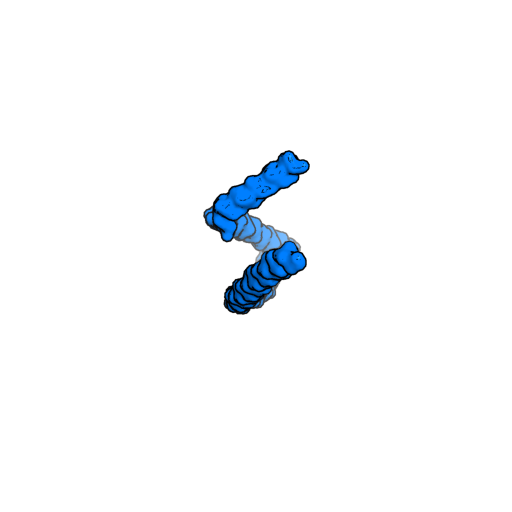1.00 94.88 89 PHE A N 1
ATOM 613 C CA . PHE A 1 89 ? 5.206 -2.397 -18.055 1.00 94.88 89 PHE A CA 1
ATOM 614 C C . PHE A 1 89 ? 3.878 -1.656 -17.841 1.00 94.88 89 PHE A C 1
ATOM 616 O O . PHE A 1 89 ? 3.085 -2.070 -16.996 1.00 94.88 89 PHE A O 1
ATOM 623 N N . SER A 1 90 ? 3.587 -0.612 -18.625 1.00 96.25 90 SER A N 1
ATOM 624 C CA . SER A 1 90 ? 2.308 0.106 -18.562 1.00 96.25 90 SER A CA 1
ATOM 625 C C . SER A 1 90 ? 1.122 -0.790 -18.924 1.00 96.25 90 SER A C 1
ATOM 627 O O . SER A 1 90 ? 0.117 -0.776 -18.214 1.00 96.25 90 SER A O 1
ATOM 629 N N . ALA A 1 91 ? 1.237 -1.609 -19.972 1.00 97.50 91 ALA A N 1
ATOM 630 C CA . ALA A 1 91 ? 0.191 -2.559 -20.347 1.00 97.50 91 ALA A CA 1
ATOM 631 C C . ALA A 1 91 ? -0.066 -3.588 -19.233 1.00 97.50 91 ALA A C 1
ATOM 633 O O . ALA A 1 91 ? -1.217 -3.824 -18.855 1.00 97.50 91 ALA A O 1
ATOM 634 N N . GLY A 1 92 ? 1.004 -4.140 -18.649 1.00 96.44 92 GLY A N 1
ATOM 635 C CA . GLY A 1 92 ? 0.909 -5.039 -17.499 1.00 96.44 92 GLY A CA 1
ATOM 636 C C . GLY A 1 92 ? 0.247 -4.375 -16.287 1.00 96.44 92 GLY A C 1
ATOM 637 O O . GLY A 1 92 ? -0.655 -4.956 -15.684 1.00 96.44 92 GLY A O 1
ATOM 638 N N . ALA A 1 93 ? 0.629 -3.135 -15.968 1.00 94.50 93 ALA A N 1
ATOM 639 C CA . ALA A 1 93 ? 0.063 -2.375 -14.856 1.00 94.50 93 ALA A CA 1
ATOM 640 C C . ALA A 1 93 ? -1.438 -2.105 -15.034 1.00 94.50 93 ALA A C 1
ATOM 642 O O . ALA A 1 93 ? -2.208 -2.296 -14.091 1.00 94.50 93 ALA A O 1
ATOM 643 N N . VAL A 1 94 ? -1.878 -1.718 -16.236 1.00 97.31 94 VAL A N 1
ATOM 644 C CA . VAL A 1 94 ? -3.306 -1.534 -16.551 1.00 97.31 94 VAL A CA 1
ATOM 645 C C . VAL A 1 94 ? -4.069 -2.853 -16.418 1.00 97.31 94 VAL A C 1
ATOM 647 O O . VAL A 1 94 ? -5.146 -2.876 -15.814 1.00 97.31 94 VAL A O 1
ATOM 650 N N . GLY A 1 95 ? -3.505 -3.953 -16.925 1.00 97.62 95 GLY A N 1
ATOM 651 C CA . GLY A 1 95 ? -4.105 -5.285 -16.830 1.00 97.62 95 GLY A CA 1
ATOM 652 C C . GLY A 1 95 ? -4.294 -5.737 -15.382 1.00 97.62 95 GLY A C 1
ATOM 653 O O . GLY A 1 95 ? -5.412 -6.066 -14.979 1.00 97.62 95 GLY A O 1
ATOM 654 N N . LEU A 1 96 ? -3.227 -5.680 -14.580 1.00 95.88 96 LEU A N 1
ATOM 655 C CA . LEU A 1 96 ? -3.253 -6.048 -13.162 1.00 95.88 96 LEU A CA 1
ATOM 656 C C . LEU A 1 96 ? -4.186 -5.145 -12.351 1.00 95.88 96 LEU A C 1
ATOM 658 O O . LEU A 1 96 ? -4.976 -5.650 -11.556 1.00 95.88 96 LEU A O 1
ATOM 662 N N . SER A 1 97 ? -4.153 -3.830 -12.586 1.00 94.19 97 SER A N 1
ATOM 663 C CA . SER A 1 97 ? -5.035 -2.879 -11.895 1.00 94.19 97 SER A CA 1
ATOM 664 C C . SER A 1 97 ? -6.501 -3.177 -12.194 1.00 94.19 97 SER A C 1
ATOM 666 O O . SER A 1 97 ? -7.325 -3.240 -11.286 1.00 94.19 97 SER A O 1
ATOM 668 N N . THR A 1 98 ? -6.832 -3.424 -13.463 1.00 97.00 98 THR A N 1
ATOM 669 C CA . THR A 1 98 ? -8.207 -3.736 -13.871 1.00 97.00 98 THR A CA 1
ATOM 670 C C . THR A 1 98 ? -8.675 -5.064 -13.280 1.00 97.00 98 THR A C 1
ATOM 672 O O . THR A 1 98 ? -9.795 -5.142 -12.776 1.00 97.00 98 THR A O 1
ATOM 675 N N . ALA A 1 99 ? -7.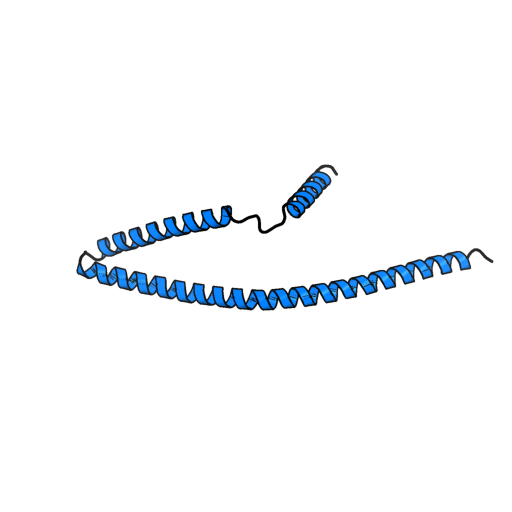831 -6.100 -13.306 1.00 96.06 99 ALA A N 1
ATOM 676 C CA . ALA A 1 99 ? -8.149 -7.403 -12.723 1.00 96.06 99 ALA A CA 1
ATOM 677 C C . ALA A 1 99 ? -8.343 -7.319 -11.200 1.00 96.06 99 ALA A C 1
ATOM 679 O O . ALA A 1 99 ? -9.334 -7.833 -10.682 1.00 96.06 99 ALA A O 1
ATOM 680 N N . GLY A 1 100 ? -7.454 -6.613 -10.497 1.00 91.88 100 GLY A N 1
ATOM 681 C CA . GLY A 1 100 ? -7.556 -6.399 -9.054 1.00 91.88 100 GLY A CA 1
ATOM 682 C C . GLY A 1 100 ? -8.815 -5.622 -8.670 1.00 91.88 100 GLY A C 1
ATOM 683 O O . GLY A 1 100 ? -9.550 -6.042 -7.780 1.00 91.88 100 GLY A O 1
ATOM 684 N N . ILE A 1 101 ? -9.132 -4.539 -9.390 1.00 93.31 101 ILE A N 1
ATOM 685 C CA . ILE A 1 1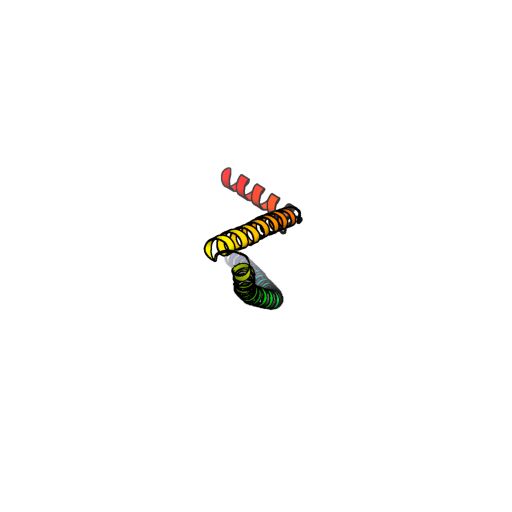01 ? -10.367 -3.769 -9.167 1.00 93.31 101 ILE A CA 1
ATOM 686 C C . ILE A 1 101 ? -11.606 -4.643 -9.386 1.00 93.31 101 ILE A C 1
ATOM 688 O O . ILE A 1 101 ? -12.567 -4.531 -8.628 1.00 93.31 101 ILE A O 1
ATOM 692 N N . ARG A 1 102 ? -11.605 -5.511 -10.406 1.00 93.06 102 ARG A N 1
ATOM 693 C CA . ARG A 1 102 ? -12.718 -6.442 -10.649 1.00 93.06 102 ARG A CA 1
ATOM 694 C C . ARG A 1 102 ? -12.894 -7.420 -9.493 1.00 93.06 102 ARG A C 1
ATOM 696 O O . ARG A 1 102 ? -13.997 -7.509 -8.973 1.00 93.06 102 ARG A O 1
ATOM 703 N N . GLN A 1 103 ? -11.816 -8.052 -9.031 1.00 90.81 103 GLN A N 1
ATOM 704 C CA . GLN A 1 103 ? -11.882 -8.960 -7.882 1.00 90.81 103 GLN A CA 1
ATOM 705 C C . GLN A 1 103 ? -12.391 -8.254 -6.623 1.00 90.81 103 GLN A C 1
ATOM 707 O O . GLN A 1 103 ? -13.262 -8.781 -5.943 1.00 90.81 103 GLN A O 1
ATOM 712 N N . LEU A 1 104 ? -11.921 -7.034 -6.340 1.00 86.75 104 LEU A N 1
ATOM 713 C CA . LEU A 1 104 ? -12.398 -6.265 -5.185 1.00 86.75 104 LEU A CA 1
ATOM 714 C C . LEU A 1 104 ? -13.885 -5.899 -5.278 1.00 86.75 104 LEU A C 1
ATOM 716 O O . LEU A 1 104 ? -14.545 -5.801 -4.249 1.00 86.75 104 LEU A O 1
ATOM 720 N N . ARG A 1 105 ? -14.418 -5.697 -6.488 1.00 85.69 105 ARG A N 1
ATOM 721 C CA . ARG A 1 105 ? -15.851 -5.433 -6.710 1.00 85.69 105 ARG A CA 1
ATOM 722 C C . ARG A 1 105 ? -16.722 -6.679 -6.564 1.00 85.69 105 ARG A C 1
ATOM 724 O O . ARG A 1 105 ? -17.908 -6.537 -6.295 1.00 85.69 105 ARG A O 1
ATOM 731 N N . GLU A 1 106 ? -16.155 -7.862 -6.776 1.00 84.94 106 GLU A N 1
ATOM 732 C CA . GLU A 1 106 ? -16.847 -9.148 -6.631 1.00 84.94 106 GLU A CA 1
ATOM 733 C C . GLU A 1 106 ? -16.841 -9.663 -5.187 1.00 84.94 106 GLU A C 1
ATOM 735 O O . GLU A 1 106 ? -17.631 -10.544 -4.846 1.00 84.94 106 GLU A O 1
ATOM 740 N N . LEU A 1 107 ? -15.979 -9.114 -4.322 1.00 76.69 107 LEU A N 1
ATOM 741 C CA . LEU A 1 107 ? -16.008 -9.444 -2.904 1.00 76.69 107 LEU A CA 1
ATOM 742 C C . LEU A 1 107 ? -17.341 -8.990 -2.288 1.00 76.69 107 LEU A C 1
ATOM 744 O O . LEU A 1 107 ? -17.756 -7.847 -2.509 1.00 76.69 107 LEU A O 1
ATOM 748 N N . PRO A 1 108 ? -18.006 -9.848 -1.489 1.00 72.06 108 PRO A N 1
ATOM 749 C CA . PRO A 1 108 ? -19.178 -9.432 -0.735 1.00 72.06 108 PRO A CA 1
ATOM 750 C C . PRO A 1 108 ? -18.819 -8.217 0.133 1.00 72.06 108 PRO A C 1
ATOM 752 O O . PRO A 1 108 ? -17.692 -8.144 0.641 1.00 72.06 108 PRO A O 1
ATOM 755 N N . PRO A 1 109 ? -19.737 -7.245 0.285 1.00 63.16 109 PRO A N 1
ATOM 756 C CA . PRO A 1 109 ? -19.447 -6.003 0.983 1.00 63.16 109 PRO A CA 1
ATOM 757 C C . PRO A 1 109 ? -18.895 -6.304 2.380 1.00 63.16 109 PRO A C 1
ATOM 759 O O . PRO A 1 109 ? -19.487 -7.045 3.160 1.00 63.16 109 PRO A O 1
ATOM 762 N N . LEU A 1 110 ? -17.734 -5.717 2.691 1.00 64.94 110 LEU A N 1
ATOM 763 C CA . LEU A 1 110 ? -17.052 -5.874 3.984 1.00 64.94 110 LEU A CA 1
ATOM 764 C C . LEU A 1 110 ? -17.916 -5.390 5.163 1.00 64.94 110 LEU A C 1
ATOM 766 O O . LEU A 1 110 ? -17.642 -5.730 6.312 1.00 64.94 110 LEU A O 1
ATOM 770 N N . MET A 1 111 ? -18.951 -4.596 4.877 1.00 58.19 111 MET A N 1
ATOM 771 C CA . MET A 1 111 ? -19.979 -4.206 5.832 1.00 58.19 111 MET A CA 1
ATOM 772 C C . MET A 1 111 ? -21.250 -5.041 5.624 1.00 58.19 111 MET A C 1
ATOM 774 O O . MET A 1 111 ? -21.727 -5.127 4.493 1.00 58.19 111 MET A O 1
ATOM 778 N N . PRO A 1 112 ? -21.834 -5.612 6.695 1.00 65.19 112 PRO A N 1
ATOM 779 C CA . PRO A 1 112 ? -23.104 -6.324 6.616 1.00 65.19 112 PRO A CA 1
ATOM 780 C C . PRO A 1 112 ? -24.208 -5.445 6.011 1.00 65.19 112 PRO A C 1
ATOM 782 O O . PRO A 1 112 ? -24.391 -4.301 6.428 1.00 65.19 112 PRO A O 1
ATOM 785 N N . ASP A 1 113 ? -25.020 -6.000 5.107 1.00 69.25 113 ASP A N 1
ATOM 786 C CA . ASP A 1 113 ? -26.134 -5.289 4.447 1.00 69.25 113 ASP A CA 1
ATOM 787 C C . ASP A 1 113 ? -27.172 -4.700 5.417 1.00 69.25 113 ASP A C 1
ATOM 789 O O . ASP A 1 113 ? -27.976 -3.847 5.036 1.00 69.25 113 ASP A O 1
ATOM 793 N N . ARG A 1 114 ? -27.202 -5.180 6.667 1.00 65.19 114 ARG A N 1
ATOM 794 C CA . ARG A 1 114 ? -28.032 -4.600 7.730 1.00 65.19 114 ARG A CA 1
ATOM 795 C C . ARG A 1 114 ? -27.503 -3.239 8.172 1.00 65.19 114 ARG A C 1
ATOM 797 O O . ARG A 1 114 ? -28.264 -2.288 8.191 1.00 65.19 114 ARG A O 1
ATOM 804 N N . THR A 1 115 ? -26.194 -3.114 8.387 1.00 66.56 115 THR A N 1
ATOM 805 C CA . THR A 1 115 ? -25.555 -1.865 8.827 1.00 66.56 115 THR A CA 1
ATOM 806 C C . THR A 1 115 ? -25.711 -0.745 7.796 1.00 66.56 115 THR A C 1
ATOM 808 O O . THR A 1 115 ? -25.900 0.408 8.159 1.00 66.56 115 THR A O 1
ATOM 811 N N . ILE A 1 116 ? -25.688 -1.072 6.500 1.00 71.06 116 ILE A N 1
ATOM 812 C CA . ILE A 1 116 ? -25.932 -0.085 5.434 1.00 71.06 116 ILE A CA 1
ATOM 813 C C . ILE A 1 116 ? -27.402 0.364 5.404 1.00 71.06 116 ILE A C 1
ATOM 815 O O . ILE A 1 116 ? -27.675 1.521 5.086 1.00 71.06 116 ILE A O 1
ATOM 819 N N . ARG A 1 117 ? -28.342 -0.537 5.718 1.00 73.81 117 ARG A N 1
ATOM 820 C CA . ARG A 1 117 ? -29.774 -0.218 5.808 1.00 73.81 117 ARG A CA 1
ATOM 821 C C . ARG A 1 117 ? -30.059 0.704 6.983 1.00 73.81 117 ARG A C 1
ATOM 823 O O . ARG A 1 117 ? -30.634 1.758 6.762 1.00 73.81 117 ARG A O 1
ATOM 830 N N . ASP A 1 118 ? -29.546 0.365 8.160 1.00 76.38 118 ASP A N 1
ATOM 831 C CA . ASP A 1 118 ? -29.752 1.161 9.372 1.00 76.38 118 ASP A CA 1
ATOM 832 C C . ASP A 1 118 ? -29.192 2.588 9.198 1.00 76.38 118 ASP A C 1
ATOM 834 O O . ASP A 1 118 ? -29.863 3.564 9.508 1.00 76.38 118 ASP A O 1
ATOM 838 N N . ILE A 1 119 ? -28.012 2.738 8.576 1.00 77.19 119 ILE A N 1
ATOM 839 C CA . ILE A 1 119 ? -27.435 4.062 8.273 1.00 77.19 119 ILE A CA 1
ATOM 840 C C . ILE A 1 119 ? -28.282 4.845 7.255 1.00 77.19 119 ILE A C 1
ATOM 842 O O . ILE A 1 119 ? -28.350 6.071 7.329 1.00 77.19 119 ILE A O 1
ATOM 846 N N . ARG A 1 120 ? -28.905 4.176 6.276 1.00 77.00 120 ARG A N 1
ATOM 847 C CA . ARG A 1 120 ? -29.802 4.844 5.317 1.00 77.00 120 ARG A CA 1
ATOM 848 C C . ARG A 1 120 ? -31.077 5.322 5.995 1.00 77.00 120 ARG A C 1
ATOM 850 O O . ARG A 1 120 ? -31.447 6.473 5.789 1.00 77.00 120 ARG A O 1
ATOM 857 N N . ASP A 1 121 ? -31.676 4.471 6.818 1.00 83.75 121 ASP A N 1
ATOM 858 C CA . ASP A 1 121 ? -32.886 4.795 7.567 1.00 83.75 121 ASP A CA 1
ATOM 859 C C . ASP A 1 121 ? -32.625 5.973 8.529 1.00 83.75 121 ASP A C 1
ATOM 861 O O . ASP A 1 121 ? -33.431 6.902 8.599 1.00 83.75 121 ASP A O 1
ATOM 865 N N . ASP A 1 122 ? -31.447 6.017 9.165 1.00 79.06 122 ASP A N 1
ATOM 866 C CA . ASP A 1 122 ? -31.013 7.139 10.010 1.00 79.06 122 ASP A CA 1
ATOM 867 C C . ASP A 1 122 ? -30.810 8.448 9.218 1.00 79.06 122 ASP A C 1
ATOM 869 O O . ASP A 1 122 ? -31.177 9.530 9.684 1.00 79.06 122 ASP A O 1
ATOM 873 N N . ILE A 1 123 ? -30.249 8.383 8.004 1.00 81.69 123 ILE A N 1
ATOM 874 C CA . ILE A 1 123 ? -30.069 9.563 7.135 1.00 81.69 123 ILE A CA 1
ATOM 875 C C . ILE A 1 123 ? -31.419 10.087 6.635 1.00 81.69 123 ILE A C 1
ATOM 877 O O . ILE A 1 123 ? -31.620 11.303 6.564 1.00 81.69 123 ILE A O 1
ATOM 881 N N . ASP A 1 124 ? -32.339 9.191 6.287 1.00 83.62 124 ASP A N 1
ATOM 882 C CA . ASP A 1 124 ? -33.671 9.557 5.814 1.00 83.62 124 ASP A CA 1
ATOM 883 C C . ASP A 1 124 ? -34.523 10.148 6.942 1.00 83.62 124 ASP A C 1
ATOM 885 O O . ASP A 1 124 ? -35.253 11.113 6.705 1.00 83.62 124 ASP A O 1
ATOM 889 N N . ALA A 1 125 ? -34.377 9.647 8.171 1.00 80.25 125 ALA A N 1
ATOM 890 C CA . ALA A 1 125 ? -34.984 10.240 9.359 1.00 80.25 125 ALA A CA 1
ATOM 891 C C . ALA A 1 125 ? -34.411 11.638 9.659 1.00 80.25 125 ALA A C 1
ATOM 893 O O . ALA A 1 125 ? -35.170 12.568 9.925 1.00 80.25 125 ALA A O 1
ATOM 894 N N . ALA A 1 126 ? -33.091 11.824 9.539 1.00 77.50 126 ALA A N 1
ATOM 895 C CA . ALA A 1 126 ? -32.436 13.117 9.756 1.00 77.50 126 ALA A CA 1
ATOM 896 C C . ALA A 1 126 ? -32.753 14.167 8.673 1.00 77.50 126 ALA A C 1
ATOM 898 O O . ALA A 1 126 ? -32.640 15.360 8.932 1.00 77.50 126 ALA A O 1
ATOM 899 N N . ARG A 1 127 ? -33.140 13.748 7.460 1.00 76.38 127 ARG A N 1
ATOM 900 C CA . ARG A 1 127 ? -33.609 14.651 6.390 1.00 76.38 127 ARG A CA 1
ATOM 901 C C . ARG A 1 127 ? -35.067 15.084 6.547 1.00 76.38 127 ARG A C 1
ATOM 903 O O . ARG A 1 127 ? -35.469 16.047 5.899 1.00 76.38 127 ARG A O 1
ATOM 910 N N . GLN A 1 128 ? -35.854 14.334 7.315 1.00 72.88 128 GLN A N 1
ATOM 911 C CA . GLN A 1 128 ? -37.281 14.585 7.537 1.00 72.88 128 GLN A CA 1
ATOM 912 C C . GLN A 1 128 ? -37.563 15.391 8.816 1.00 72.88 128 GLN A C 1
ATOM 914 O O . GLN A 1 128 ? -38.702 15.816 9.008 1.00 72.88 128 GLN A O 1
ATOM 919 N N . ALA A 1 129 ? -36.551 15.600 9.663 1.00 58.03 129 ALA A N 1
ATOM 920 C CA . ALA A 1 129 ? -36.579 16.466 10.844 1.00 58.03 129 ALA A CA 1
ATOM 921 C C . ALA A 1 129 ? -36.042 17.870 10.522 1.00 58.03 129 ALA A C 1
ATOM 923 O O . ALA A 1 129 ? -36.546 18.835 11.140 1.00 58.03 129 ALA A O 1
#

Foldseek 3Di:
DPPVVVVVVVVVVVVVVVVVVVVVVVVVVVVVVVVVVVVCVVVVVVVVVVVVVVVVVVVCVVVVLVVQLVVCVVPDPSVVSVVVSVVVVVVVVVVVVVVVVVVVVPDDPPDPPVVVVVVVVVVVVVVVD

InterPro domains:
  IPR009937 Putative Actinobacterial Holin-X, holin superfamily III [PF07332] (12-126)

Organism: NCBI:txid1748367

Radius of gyration: 30.83 Å; chains: 1; bounding box: 65×27×88 Å